Protein AF-A0A318XRT3-F1 (afdb_monomer_lite)

Sequence (155 aa):
MTQLKNIYISNGLNEFKLTNHNDLIKVYGIDVVQIHGYSNLSAEHKNIFDFFIINFFNACGLETRARLMPVSINFVLDEEYLGKENESDACYIPLGGKLTALHDGGKTKVIRCWKDKVYCHLPCICTERQRYLRFEYKNGKSKTWQHVISAAKWY

pLDDT: mean 95.63, std 3.81, range [63.84, 98.56]

Structure (mmCIF, N/CA/C/O backbone):
data_AF-A0A318XRT3-F1
#
_entry.id   AF-A0A318XRT3-F1
#
loop_
_atom_site.group_PDB
_atom_site.id
_atom_site.type_symbol
_atom_site.label_atom_id
_atom_site.label_alt_id
_atom_site.label_comp_id
_atom_site.label_asym_id
_atom_site.label_entity_id
_atom_site.label_seq_id
_atom_site.pdbx_PDB_ins_code
_atom_site.Cartn_x
_atom_site.Cartn_y
_atom_site.Cartn_z
_atom_site.occupancy
_atom_site.B_iso_or_equiv
_atom_site.auth_seq_id
_atom_site.auth_comp_id
_atom_site.auth_asym_id
_atom_site.auth_atom_id
_atom_site.pdbx_PDB_model_num
ATOM 1 N N . MET A 1 1 ? -22.613 13.328 7.483 1.00 63.84 1 MET A N 1
ATOM 2 C CA . MET A 1 1 ? -21.423 13.593 8.332 1.00 63.84 1 MET A CA 1
ATOM 3 C C . MET A 1 1 ? -21.684 13.414 9.827 1.00 63.84 1 MET A C 1
ATOM 5 O O . MET A 1 1 ? -20.824 12.857 10.496 1.00 63.84 1 MET A O 1
ATOM 9 N N . THR A 1 2 ? -22.838 13.837 10.357 1.00 80.44 2 THR A N 1
ATOM 10 C CA . THR A 1 2 ? -23.179 13.737 11.793 1.00 80.44 2 THR A CA 1
ATOM 11 C C . THR A 1 2 ? -23.092 12.310 12.346 1.00 80.44 2 THR A C 1
ATOM 13 O O . THR A 1 2 ? -22.538 12.107 13.417 1.00 80.44 2 THR A O 1
ATOM 16 N N . GLN A 1 3 ? -23.527 11.305 11.580 1.00 88.25 3 GLN A N 1
ATOM 17 C CA . GLN A 1 3 ? -23.490 9.906 12.018 1.00 88.25 3 GLN A CA 1
ATOM 18 C C . GLN A 1 3 ? -22.067 9.381 12.273 1.00 88.25 3 GLN A C 1
ATOM 20 O O . GLN A 1 3 ? -21.825 8.790 13.317 1.00 88.25 3 GLN A O 1
ATOM 25 N N . LEU A 1 4 ? -21.107 9.644 11.377 1.00 92.38 4 LEU A N 1
ATOM 26 C CA . LEU A 1 4 ? -19.718 9.208 11.577 1.00 92.38 4 LEU A CA 1
ATOM 27 C C . LEU A 1 4 ? -19.089 9.893 12.796 1.00 92.38 4 LEU A C 1
ATOM 29 O O . LEU A 1 4 ? -18.432 9.237 13.596 1.00 92.38 4 LEU A O 1
ATOM 33 N N . LYS A 1 5 ? -19.331 11.197 12.978 1.00 93.94 5 LYS A N 1
ATOM 34 C CA . LYS A 1 5 ? -18.863 11.921 14.169 1.00 93.94 5 LYS A CA 1
ATOM 35 C C . LYS A 1 5 ? -19.423 11.311 15.457 1.00 93.94 5 LYS A C 1
ATOM 37 O O . LYS A 1 5 ? -18.672 11.138 16.410 1.00 93.94 5 LYS A O 1
ATOM 42 N N . ASN A 1 6 ? -20.698 10.926 15.460 1.00 95.19 6 ASN A N 1
ATOM 43 C CA . ASN A 1 6 ? -21.318 10.266 16.608 1.00 95.19 6 ASN A CA 1
ATOM 44 C C . ASN A 1 6 ? -20.673 8.905 16.905 1.00 95.19 6 ASN A C 1
ATOM 46 O O . ASN A 1 6 ? -20.451 8.610 18.072 1.00 95.19 6 ASN A O 1
ATOM 50 N N . ILE A 1 7 ? -20.311 8.121 15.879 1.00 96.06 7 ILE A N 1
ATOM 51 C CA . ILE A 1 7 ? -19.591 6.845 16.052 1.00 96.06 7 ILE A CA 1
ATOM 52 C C . ILE A 1 7 ? -18.216 7.074 16.700 1.00 96.06 7 ILE A C 1
ATOM 54 O O . ILE A 1 7 ? -17.823 6.327 17.591 1.00 96.06 7 ILE A O 1
ATOM 58 N N . TYR A 1 8 ? -17.479 8.110 16.292 1.00 97.00 8 TYR A N 1
ATOM 59 C CA . TYR A 1 8 ? -16.211 8.467 16.940 1.00 97.00 8 TYR A CA 1
ATOM 60 C C . TYR A 1 8 ? -16.415 8.816 18.422 1.00 97.00 8 TYR A C 1
ATOM 62 O O . TYR A 1 8 ? -15.763 8.235 19.288 1.00 97.00 8 TYR A O 1
ATOM 70 N N . ILE A 1 9 ? -17.354 9.718 18.720 1.00 96.88 9 ILE A N 1
ATOM 71 C CA . ILE A 1 9 ? -17.636 10.178 20.089 1.00 96.88 9 ILE A CA 1
ATOM 72 C C . ILE A 1 9 ? -18.115 9.020 20.976 1.00 96.88 9 ILE A C 1
ATOM 74 O O . ILE A 1 9 ? -17.627 8.871 22.094 1.00 96.88 9 ILE A O 1
ATOM 78 N N . SER A 1 10 ? -18.997 8.144 20.479 1.00 97.00 10 SER A N 1
ATOM 79 C CA . SER A 1 10 ? -19.483 6.981 21.239 1.00 97.00 10 SER A CA 1
ATOM 80 C C . SER A 1 10 ? -18.383 5.968 21.561 1.00 97.00 10 SER A C 1
ATOM 82 O O . SER A 1 10 ? -18.537 5.169 22.477 1.00 97.00 10 SER A O 1
ATOM 84 N N . ASN A 1 11 ? -17.276 5.996 20.814 1.00 96.50 11 ASN A N 1
ATOM 85 C CA . ASN A 1 11 ? -16.093 5.176 21.057 1.00 96.50 11 ASN A CA 1
ATOM 86 C C . ASN A 1 11 ? -14.983 5.928 21.818 1.00 96.50 11 ASN A C 1
ATOM 88 O O . ASN A 1 11 ? -13.870 5.421 21.917 1.00 96.50 11 ASN A O 1
ATOM 92 N N . GLY A 1 12 ? -15.270 7.116 22.367 1.00 96.31 12 GLY A N 1
ATOM 93 C CA . GLY A 1 12 ? -14.323 7.910 23.159 1.00 96.31 12 GLY A CA 1
ATOM 94 C C . GLY A 1 12 ? -13.310 8.717 22.338 1.00 96.31 12 GLY A C 1
ATOM 95 O O . GLY A 1 12 ? -12.379 9.289 22.898 1.00 96.31 12 GLY A O 1
ATOM 96 N N . LEU A 1 13 ? -13.481 8.802 21.017 1.00 96.75 13 LEU A N 1
ATOM 97 C CA . LEU A 1 13 ? -12.537 9.440 20.096 1.00 96.75 13 LEU A CA 1
ATOM 98 C C . LEU A 1 13 ? -12.957 10.886 19.775 1.00 96.75 13 LEU A C 1
ATOM 100 O O . LEU A 1 13 ? -13.267 11.226 18.630 1.00 96.75 13 LEU A O 1
ATOM 104 N N . ASN A 1 14 ? -12.968 11.747 20.795 1.00 94.38 14 ASN A N 1
ATOM 105 C CA . ASN A 1 14 ? -13.489 13.122 20.708 1.00 94.38 14 ASN A CA 1
ATOM 106 C C . ASN A 1 14 ? -12.714 14.032 19.738 1.00 94.38 14 ASN A C 1
ATOM 108 O O . ASN A 1 14 ? -13.283 14.965 19.178 1.00 94.38 14 ASN A O 1
ATOM 112 N N . GLU A 1 15 ? -11.433 13.743 19.498 1.00 95.00 15 GLU A N 1
ATOM 113 C CA . GLU A 1 15 ? -10.602 14.472 18.528 1.00 95.00 15 GLU A CA 1
ATOM 114 C C . GLU A 1 15 ? -10.720 13.936 17.094 1.00 95.00 15 GLU A C 1
ATOM 116 O O . GLU A 1 15 ? -10.002 14.375 16.196 1.00 95.00 15 GLU A O 1
ATOM 121 N N . PHE A 1 16 ? -11.599 12.956 16.864 1.00 95.75 16 PHE A N 1
ATOM 122 C CA . PHE A 1 16 ? -11.770 12.296 15.572 1.00 95.75 16 PHE A CA 1
ATOM 123 C C . PHE A 1 16 ? -10.478 11.664 15.022 1.00 95.75 16 PHE A C 1
ATOM 125 O O . PHE A 1 16 ? -10.274 11.592 13.805 1.00 95.75 16 PHE A O 1
ATOM 132 N N . LYS A 1 17 ? -9.597 11.189 15.907 1.00 97.00 17 LYS A N 1
ATOM 133 C CA . LYS A 1 17 ? -8.361 10.475 15.565 1.00 97.00 17 LYS A CA 1
ATOM 134 C C . LYS A 1 17 ? -8.457 9.019 15.988 1.00 97.00 17 LYS A C 1
ATOM 136 O O . LYS A 1 17 ? -8.974 8.719 17.054 1.00 97.00 17 LYS A O 1
ATOM 141 N N . LEU A 1 18 ? -7.966 8.134 15.132 1.00 97.88 18 LEU A N 1
ATOM 142 C CA . LEU A 1 18 ? -7.754 6.729 15.459 1.00 97.88 18 LEU A CA 1
ATOM 143 C C . LEU A 1 18 ? -6.404 6.589 16.164 1.00 97.88 18 LEU A C 1
ATOM 145 O O . LEU A 1 18 ? -5.464 7.311 15.837 1.00 97.88 18 LEU A O 1
ATOM 149 N N . THR A 1 19 ? -6.291 5.650 17.090 1.00 96.81 19 THR A N 1
ATOM 150 C CA . THR A 1 19 ? -5.062 5.402 17.859 1.00 96.81 19 THR A CA 1
ATOM 151 C C . THR A 1 19 ? -4.555 3.975 17.696 1.00 96.81 19 THR A C 1
ATOM 153 O O . THR A 1 19 ? -3.363 3.724 17.846 1.00 96.81 19 THR A O 1
ATOM 156 N N . ASN A 1 20 ? -5.445 3.039 17.366 1.00 97.50 20 ASN A N 1
ATOM 157 C CA . ASN A 1 20 ? -5.140 1.616 17.276 1.00 97.50 20 ASN A CA 1
ATOM 158 C C . ASN A 1 20 ? -6.113 0.892 16.319 1.00 97.50 20 ASN A C 1
ATOM 160 O O . ASN A 1 20 ? -7.077 1.476 15.822 1.00 97.50 20 ASN A O 1
ATOM 164 N N . HIS A 1 21 ? -5.878 -0.398 16.060 1.00 97.88 21 HIS A N 1
ATOM 165 C CA . HIS A 1 21 ? -6.716 -1.194 15.147 1.00 97.88 21 HIS A CA 1
ATOM 166 C C . HIS A 1 21 ? -8.137 -1.430 15.656 1.00 97.88 21 HIS A C 1
ATOM 168 O O . HIS A 1 21 ? -9.064 -1.513 14.857 1.00 97.88 21 HIS A O 1
ATOM 174 N N . ASN A 1 22 ? -8.344 -1.498 16.970 1.00 97.88 22 ASN A N 1
ATOM 175 C CA . ASN A 1 22 ? -9.686 -1.635 17.533 1.00 97.88 22 ASN A CA 1
ATOM 176 C C . ASN A 1 22 ? -10.551 -0.409 17.197 1.00 97.88 22 ASN A C 1
ATOM 178 O O . ASN A 1 22 ? -11.749 -0.553 16.968 1.00 97.88 22 ASN A O 1
ATOM 182 N N . ASP A 1 23 ? -9.952 0.776 17.065 1.00 98.06 23 ASP A N 1
ATOM 183 C CA . ASP A 1 23 ? -10.663 1.964 16.588 1.00 98.06 23 ASP A CA 1
ATOM 184 C C . ASP A 1 23 ? -11.096 1.812 15.117 1.00 98.06 23 ASP A C 1
ATOM 186 O O . ASP A 1 23 ? -12.214 2.187 14.765 1.00 98.06 23 ASP A O 1
ATOM 190 N N . LEU A 1 24 ? -10.259 1.217 14.252 1.00 97.50 24 LEU A N 1
ATOM 191 C CA . LEU A 1 24 ? -10.629 0.906 12.860 1.00 97.50 24 LEU A CA 1
ATOM 192 C C . LEU A 1 24 ? -11.807 -0.074 12.789 1.00 97.50 24 LEU A C 1
ATOM 194 O O . LEU A 1 24 ? -12.730 0.134 11.998 1.00 97.50 24 LEU A O 1
ATOM 198 N N . ILE A 1 25 ? -11.809 -1.100 13.641 1.00 97.69 25 ILE A N 1
ATOM 199 C CA . ILE A 1 25 ? -12.903 -2.074 13.731 1.00 97.69 25 ILE A CA 1
ATOM 200 C C . ILE A 1 25 ? -14.185 -1.380 14.201 1.00 97.69 25 ILE A C 1
ATOM 202 O O . ILE A 1 25 ? -15.220 -1.479 13.549 1.00 97.69 25 ILE A O 1
ATOM 206 N N . LYS A 1 26 ? -14.125 -0.632 15.305 1.00 97.31 26 LYS A N 1
ATOM 207 C CA . LYS A 1 26 ? -15.298 0.014 15.910 1.00 97.31 26 LYS A CA 1
ATOM 208 C C . LYS A 1 26 ? -15.918 1.096 15.034 1.00 97.31 26 LYS A C 1
ATOM 210 O O . LYS A 1 26 ? -17.136 1.253 15.030 1.00 97.31 26 LYS A O 1
ATOM 215 N N . VAL A 1 27 ? -15.090 1.864 14.327 1.00 96.88 27 VAL A N 1
ATOM 216 C CA . VAL A 1 27 ? -15.558 3.010 13.541 1.00 96.88 27 VAL A CA 1
ATOM 217 C C . VAL A 1 27 ? -15.899 2.617 12.105 1.00 96.88 27 VAL A C 1
ATOM 219 O O . VAL A 1 27 ? -16.882 3.117 11.559 1.00 96.88 27 VAL A O 1
ATOM 222 N N . TYR A 1 28 ? -15.106 1.738 11.492 1.00 95.56 28 TYR A N 1
ATOM 223 C CA . TYR A 1 28 ? -15.199 1.428 10.063 1.00 95.56 28 TYR A CA 1
ATOM 224 C C . TYR A 1 28 ? -15.455 -0.052 9.761 1.00 95.56 28 TYR A C 1
ATOM 226 O O . TYR A 1 28 ? -15.622 -0.403 8.595 1.00 95.56 28 TYR A O 1
ATOM 234 N N . GLY A 1 29 ? -15.482 -0.928 10.770 1.00 96.38 29 GLY A N 1
ATOM 235 C CA . GLY A 1 29 ? -15.610 -2.374 10.567 1.00 96.38 29 GLY A CA 1
ATOM 236 C C . GLY A 1 29 ? -14.387 -2.998 9.892 1.00 96.38 29 GLY A C 1
ATOM 237 O O . GLY A 1 29 ? -14.505 -4.048 9.267 1.00 96.38 29 GLY A O 1
ATOM 238 N N . ILE A 1 30 ? -13.226 -2.339 9.961 1.00 97.50 30 ILE A N 1
ATOM 239 C CA . ILE A 1 30 ? -12.004 -2.783 9.289 1.00 97.50 30 ILE A CA 1
ATOM 240 C C . ILE A 1 30 ? -11.134 -3.534 10.287 1.00 97.50 30 ILE A C 1
ATOM 242 O O . ILE A 1 30 ? -10.522 -2.922 11.161 1.00 97.50 30 ILE A O 1
ATOM 246 N N . ASP A 1 31 ? -11.039 -4.847 10.107 1.00 97.94 31 ASP A N 1
ATOM 247 C CA . ASP A 1 31 ? -10.054 -5.678 10.789 1.00 97.94 31 ASP A CA 1
ATOM 248 C C . ASP A 1 31 ? -8.778 -5.786 9.939 1.00 97.94 31 ASP A C 1
ATOM 250 O O . ASP A 1 31 ? -8.784 -6.337 8.834 1.00 97.94 31 ASP A O 1
ATOM 254 N N . VAL A 1 32 ? -7.678 -5.235 10.458 1.00 97.62 32 VAL A N 1
ATOM 255 C CA . VAL A 1 32 ? -6.385 -5.151 9.763 1.00 97.62 32 VAL A CA 1
ATOM 256 C C . VAL A 1 32 ? -5.858 -6.536 9.393 1.00 97.62 32 VAL A C 1
ATOM 258 O O . VAL A 1 32 ? -5.331 -6.706 8.292 1.00 97.62 32 VAL A O 1
ATOM 261 N N . VAL A 1 33 ? -6.065 -7.545 10.247 1.00 97.81 33 VAL A N 1
ATOM 262 C CA . VAL A 1 33 ? -5.530 -8.894 9.996 1.00 97.81 33 VAL A CA 1
ATOM 263 C C . VAL A 1 33 ? -6.270 -9.624 8.874 1.00 97.81 33 VAL A C 1
ATOM 265 O O . VAL A 1 33 ? -5.738 -10.580 8.309 1.00 97.81 33 VAL A O 1
ATOM 268 N N . GLN A 1 34 ? -7.471 -9.154 8.522 1.00 98.12 34 GLN A N 1
ATOM 269 C CA . GLN A 1 34 ? -8.290 -9.689 7.432 1.00 98.12 34 GLN A CA 1
ATOM 270 C C . GLN A 1 34 ? -8.009 -9.006 6.086 1.00 98.12 34 GLN A C 1
ATOM 272 O O . GLN A 1 34 ? -8.528 -9.434 5.052 1.00 98.12 34 GLN A O 1
ATOM 277 N N . ILE A 1 35 ? -7.184 -7.950 6.055 1.00 98.50 35 ILE A N 1
ATOM 278 C CA . ILE A 1 35 ? -6.808 -7.287 4.803 1.00 98.50 35 ILE A CA 1
ATOM 279 C C . ILE A 1 35 ? -5.989 -8.261 3.952 1.00 98.50 35 ILE A C 1
ATOM 281 O O . ILE A 1 35 ? -4.992 -8.833 4.399 1.00 98.50 35 ILE A O 1
ATOM 285 N N . HIS A 1 36 ? -6.389 -8.434 2.689 1.00 98.12 36 HIS A N 1
ATOM 286 C CA . HIS A 1 36 ? -5.747 -9.396 1.800 1.00 98.12 36 HIS A CA 1
ATOM 287 C C . HIS A 1 36 ? -4.237 -9.142 1.687 1.00 98.12 36 HIS A C 1
ATOM 289 O O . HIS A 1 36 ? -3.802 -8.029 1.395 1.00 98.12 36 HIS A O 1
ATOM 295 N N . GLY A 1 37 ? -3.439 -10.189 1.894 1.00 97.75 37 GLY A N 1
ATOM 296 C CA . GLY A 1 37 ? -1.978 -10.122 1.845 1.00 97.75 37 GLY A CA 1
ATOM 297 C C . GLY A 1 37 ? -1.302 -9.787 3.180 1.00 97.75 37 GLY A C 1
ATOM 298 O O . GLY A 1 37 ? -0.123 -10.102 3.320 1.00 97.75 37 GLY A O 1
ATOM 299 N N . TYR A 1 38 ? -2.026 -9.295 4.197 1.00 98.44 38 TYR A N 1
ATOM 300 C CA . TYR A 1 38 ? -1.455 -9.026 5.527 1.00 98.44 38 TYR A CA 1
ATOM 301 C C . TYR A 1 38 ? -0.791 -10.265 6.138 1.00 98.44 38 TYR A C 1
ATOM 303 O O . TYR A 1 38 ? 0.344 -10.212 6.610 1.00 98.44 38 TYR A O 1
ATOM 311 N N . SER A 1 39 ? -1.463 -11.417 6.063 1.00 97.75 39 SER A N 1
ATOM 312 C CA . SER A 1 39 ? -0.940 -12.692 6.566 1.00 97.75 39 SER A CA 1
ATOM 313 C C . SER A 1 39 ? 0.382 -13.105 5.913 1.00 97.75 39 SER A C 1
ATOM 315 O O . SER A 1 39 ? 1.166 -13.804 6.549 1.00 97.75 39 SER A O 1
ATOM 317 N N . ASN A 1 40 ? 0.633 -12.659 4.677 1.00 97.81 40 ASN A N 1
ATOM 318 C CA . ASN A 1 40 ? 1.815 -13.005 3.889 1.00 97.81 40 ASN A CA 1
ATOM 319 C C . ASN A 1 40 ? 3.009 -12.083 4.170 1.00 97.81 40 ASN A C 1
ATOM 321 O O . ASN A 1 40 ? 4.083 -12.320 3.627 1.00 97.81 40 ASN A O 1
ATOM 325 N N . LEU A 1 41 ? 2.835 -11.023 4.961 1.00 98.12 41 LEU A N 1
ATOM 326 C CA . LEU A 1 41 ? 3.920 -10.127 5.346 1.00 98.12 41 LEU A CA 1
ATOM 327 C C . LEU A 1 41 ? 4.802 -10.763 6.430 1.00 98.12 41 LEU A C 1
ATOM 329 O O . LEU A 1 41 ? 4.303 -11.448 7.329 1.00 98.12 41 LEU A O 1
ATOM 333 N N . SER A 1 42 ? 6.101 -10.456 6.390 1.00 97.50 42 SER A N 1
ATOM 334 C CA . SER A 1 42 ? 7.010 -10.716 7.512 1.00 97.50 42 SER A CA 1
ATOM 335 C C . SER A 1 42 ? 6.619 -9.876 8.735 1.00 97.50 42 SER A C 1
ATOM 337 O O . SER A 1 42 ? 5.907 -8.876 8.615 1.00 97.50 42 SER A O 1
ATOM 339 N N . ALA A 1 43 ? 7.108 -10.248 9.920 1.00 97.81 43 ALA A N 1
ATOM 340 C CA . ALA A 1 43 ? 6.836 -9.508 11.157 1.00 97.81 43 ALA A CA 1
ATOM 341 C C . ALA A 1 43 ? 7.248 -8.023 11.071 1.00 97.81 43 ALA A C 1
ATOM 343 O O . ALA A 1 43 ? 6.501 -7.148 11.502 1.00 97.81 43 ALA A O 1
ATOM 344 N N . GLU A 1 44 ? 8.394 -7.733 10.448 1.00 96.88 44 GLU A N 1
ATOM 345 C CA . GLU A 1 44 ? 8.876 -6.366 10.216 1.00 96.88 44 GLU A CA 1
ATOM 346 C C . GLU A 1 44 ? 7.893 -5.546 9.366 1.00 96.88 44 GLU A C 1
ATOM 348 O O . GLU A 1 44 ? 7.499 -4.440 9.738 1.00 96.88 44 GLU A O 1
ATOM 353 N N . HIS A 1 45 ? 7.438 -6.108 8.245 1.00 98.19 45 HIS A N 1
ATOM 354 C CA . HIS A 1 45 ? 6.505 -5.431 7.352 1.00 98.19 45 HIS A CA 1
ATOM 355 C C . HIS A 1 45 ? 5.107 -5.270 7.960 1.00 98.19 45 HIS A C 1
ATOM 357 O O . HIS A 1 45 ? 4.457 -4.254 7.706 1.00 98.19 45 HIS A O 1
ATOM 363 N N . LYS A 1 46 ? 4.653 -6.230 8.780 1.00 98.44 46 LYS A N 1
ATOM 364 C CA . LYS A 1 46 ? 3.416 -6.095 9.569 1.00 98.44 46 LYS A CA 1
ATOM 365 C C . LYS A 1 46 ? 3.514 -4.906 10.510 1.00 98.44 46 LYS A C 1
ATOM 367 O O . LYS A 1 46 ? 2.659 -4.035 10.450 1.00 98.44 46 LYS A O 1
ATOM 372 N N . ASN A 1 47 ? 4.609 -4.805 11.262 1.00 97.88 47 ASN A N 1
ATOM 373 C CA . ASN A 1 47 ? 4.834 -3.694 12.182 1.00 97.88 47 ASN A CA 1
ATOM 374 C C . ASN A 1 47 ? 4.777 -2.333 11.465 1.00 97.88 47 ASN A C 1
ATOM 376 O O . ASN A 1 47 ? 4.096 -1.420 11.922 1.00 97.88 47 ASN A O 1
ATOM 380 N N . ILE A 1 48 ? 5.419 -2.198 10.297 1.00 98.31 48 ILE A N 1
ATOM 381 C CA . ILE A 1 48 ? 5.325 -0.967 9.492 1.00 98.31 48 ILE A CA 1
ATOM 382 C C . ILE A 1 48 ? 3.873 -0.683 9.089 1.00 98.31 48 ILE A C 1
ATOM 384 O O . ILE A 1 48 ? 3.402 0.448 9.238 1.00 98.31 48 ILE A O 1
ATOM 388 N N . PHE A 1 49 ? 3.169 -1.695 8.578 1.00 98.50 49 PHE A N 1
ATOM 389 C CA . PHE A 1 49 ? 1.799 -1.542 8.102 1.00 98.50 49 PHE A CA 1
ATOM 390 C C . PHE A 1 49 ? 0.817 -1.185 9.225 1.00 98.50 49 PHE A C 1
ATOM 392 O O . PHE A 1 49 ? -0.051 -0.335 9.028 1.00 98.50 49 PHE A O 1
ATOM 399 N N . ASP A 1 50 ? 0.991 -1.777 10.404 1.00 98.25 50 ASP A N 1
ATOM 400 C CA . ASP A 1 50 ? 0.115 -1.602 11.558 1.00 98.25 50 ASP A CA 1
ATOM 401 C C . ASP A 1 50 ? 0.071 -0.144 12.029 1.00 98.25 50 ASP A C 1
ATOM 403 O O . ASP A 1 50 ? -1.002 0.359 12.365 1.00 98.25 50 ASP A O 1
ATOM 407 N N . PHE A 1 51 ? 1.208 0.557 11.988 1.00 98.25 51 PHE A N 1
ATOM 408 C CA . PHE A 1 51 ? 1.267 1.994 12.263 1.00 98.25 51 PHE A CA 1
ATOM 409 C C . PHE A 1 51 ? 0.876 2.840 11.048 1.00 98.25 51 PHE A C 1
ATOM 411 O O . PHE A 1 51 ? 0.174 3.845 11.192 1.00 98.25 51 PHE A O 1
ATOM 418 N N . PHE A 1 52 ? 1.296 2.433 9.845 1.00 98.56 52 PHE A N 1
ATOM 419 C CA . PHE A 1 52 ? 0.946 3.123 8.604 1.00 98.56 52 PHE A CA 1
ATOM 420 C C . PHE A 1 52 ? -0.568 3.263 8.442 1.00 98.56 52 PHE A C 1
ATOM 422 O O . PHE A 1 52 ? -1.032 4.359 8.158 1.00 98.56 52 PHE A O 1
ATOM 429 N N . ILE A 1 53 ? -1.351 2.197 8.639 1.00 98.50 53 ILE A N 1
ATOM 430 C CA . ILE A 1 53 ? -2.791 2.229 8.351 1.00 98.50 53 ILE A CA 1
ATOM 431 C C . ILE A 1 53 ? -3.527 3.241 9.239 1.00 98.50 53 ILE A C 1
ATOM 433 O O . ILE A 1 53 ? -4.416 3.949 8.767 1.00 98.50 53 ILE A O 1
ATOM 437 N N . ILE A 1 54 ? -3.103 3.390 10.496 1.00 98.50 54 ILE A N 1
ATOM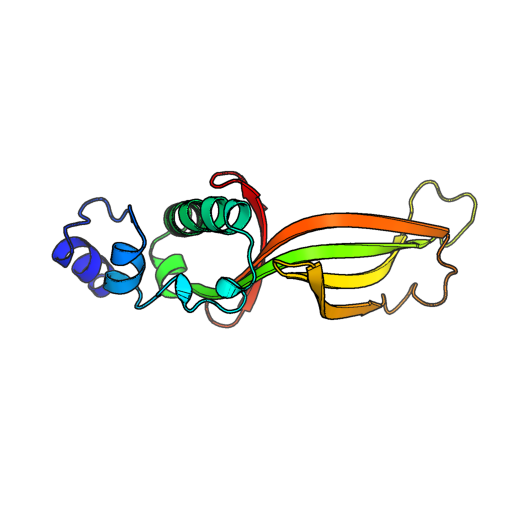 438 C CA . ILE A 1 54 ? -3.648 4.389 11.420 1.00 98.50 54 ILE A CA 1
ATOM 439 C C . ILE A 1 54 ? -3.270 5.802 10.972 1.00 98.50 54 ILE A C 1
ATOM 441 O O . ILE A 1 54 ? -4.144 6.665 10.861 1.00 98.50 54 ILE A O 1
ATOM 445 N N . ASN A 1 55 ? -1.996 6.033 10.649 1.00 98.38 55 ASN A N 1
ATOM 446 C CA . ASN A 1 55 ? -1.519 7.334 10.175 1.00 98.38 55 ASN A CA 1
ATOM 447 C C . ASN A 1 55 ? -2.156 7.734 8.844 1.00 98.38 55 ASN A C 1
ATOM 449 O O . ASN A 1 55 ? -2.552 8.884 8.670 1.00 98.38 55 ASN A O 1
ATOM 453 N N . PHE A 1 56 ? -2.320 6.782 7.933 1.00 98.25 56 PHE A N 1
ATOM 454 C CA . PHE A 1 56 ? -2.930 6.978 6.629 1.00 98.25 56 PHE A CA 1
ATOM 455 C C . PHE A 1 56 ? -4.401 7.387 6.747 1.00 98.25 56 PHE A C 1
ATOM 457 O O . PHE A 1 56 ? -4.820 8.381 6.149 1.00 98.25 56 PHE A O 1
ATOM 464 N N . PHE A 1 57 ? -5.183 6.684 7.578 1.00 97.88 57 PHE A N 1
ATOM 465 C CA . PHE A 1 57 ? -6.545 7.117 7.881 1.00 97.88 57 PHE A CA 1
ATOM 466 C C . PHE A 1 57 ? -6.530 8.503 8.523 1.00 97.88 57 PHE A C 1
ATOM 468 O O . PHE A 1 57 ? -7.249 9.385 8.060 1.00 97.88 57 PHE A O 1
ATOM 475 N N . ASN A 1 58 ? -5.685 8.734 9.531 1.00 97.81 58 ASN A N 1
ATOM 476 C CA . ASN A 1 58 ? -5.621 10.011 10.240 1.00 97.81 58 ASN A CA 1
ATOM 477 C C . ASN A 1 58 ? -5.212 11.200 9.350 1.00 97.81 58 ASN A C 1
ATOM 479 O O . ASN A 1 58 ? -5.703 12.307 9.571 1.00 97.81 58 ASN A O 1
ATOM 483 N N . ALA A 1 59 ? -4.400 10.973 8.318 1.00 96.75 59 ALA A N 1
ATOM 484 C CA . ALA A 1 59 ? -4.030 11.977 7.321 1.00 96.75 59 ALA A CA 1
ATOM 485 C C . ALA A 1 59 ? -5.190 12.350 6.378 1.00 96.75 59 ALA A C 1
ATOM 487 O O . ALA A 1 59 ? -5.185 13.422 5.775 1.00 96.75 59 ALA A O 1
ATOM 488 N N . CYS A 1 60 ? -6.208 11.496 6.256 1.00 94.31 60 CYS A N 1
ATOM 489 C CA . CYS A 1 60 ? -7.398 11.780 5.461 1.00 94.31 60 CYS A CA 1
ATOM 490 C C . CYS A 1 60 ? -8.428 12.594 6.259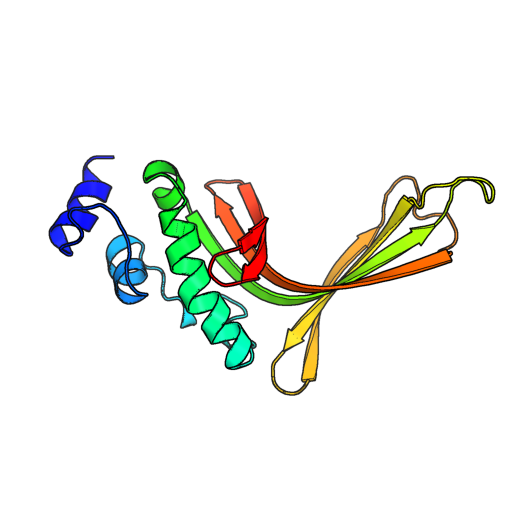 1.00 94.31 60 CYS A C 1
ATOM 492 O O . CYS A 1 60 ? -8.617 12.384 7.459 1.00 94.31 60 CYS A O 1
ATOM 494 N N . GLY A 1 61 ? -9.182 13.464 5.581 1.00 93.75 61 GLY A N 1
ATOM 495 C CA . GLY A 1 61 ? -10.383 14.081 6.153 1.00 93.75 61 GLY A CA 1
ATOM 496 C C . GLY A 1 61 ? -11.498 13.054 6.399 1.00 93.75 61 GLY A C 1
ATOM 497 O O . GLY A 1 61 ? -11.577 12.037 5.707 1.00 93.75 61 GLY A O 1
ATOM 498 N N . LEU A 1 62 ? -12.391 13.324 7.359 1.00 93.38 62 LEU A N 1
ATOM 499 C CA . LEU A 1 62 ? -13.446 12.383 7.779 1.00 93.38 62 LEU A CA 1
ATOM 500 C C . LEU A 1 62 ? -14.342 11.899 6.633 1.00 93.38 62 LEU A C 1
ATOM 502 O O . LEU A 1 62 ? -14.716 10.730 6.596 1.00 93.38 62 LEU A O 1
ATOM 506 N N . GLU A 1 63 ? -14.670 12.778 5.688 1.00 91.06 63 GLU A N 1
ATOM 507 C CA . GLU A 1 63 ? -15.480 12.409 4.526 1.00 91.06 63 GLU A CA 1
ATOM 508 C C . GLU A 1 63 ? -14.764 11.388 3.630 1.00 91.06 63 GLU A C 1
ATOM 510 O O . GLU A 1 63 ? -15.372 10.422 3.173 1.00 91.06 63 GLU A O 1
ATOM 515 N N . THR A 1 64 ? -13.458 11.565 3.424 1.00 92.69 64 THR A N 1
ATOM 516 C CA . THR A 1 64 ? -12.638 10.622 2.659 1.00 92.69 64 THR A CA 1
ATOM 517 C C . THR A 1 64 ? -12.514 9.290 3.386 1.00 92.69 64 THR A C 1
ATOM 519 O O . THR A 1 64 ? -12.695 8.250 2.757 1.00 92.69 64 THR A O 1
ATOM 522 N N . ARG A 1 65 ? -12.291 9.299 4.710 1.00 94.56 65 ARG A N 1
ATOM 523 C CA . ARG A 1 65 ? -12.225 8.063 5.511 1.00 94.56 65 ARG A CA 1
ATOM 524 C C . ARG A 1 65 ? -13.508 7.239 5.411 1.00 94.56 65 ARG A C 1
ATOM 526 O O . ARG A 1 65 ? -13.432 6.026 5.284 1.00 94.56 65 ARG A O 1
ATOM 533 N N . ALA A 1 66 ? -14.674 7.890 5.389 1.00 92.69 66 ALA A N 1
ATOM 534 C CA . ALA A 1 66 ? -15.973 7.220 5.270 1.00 92.69 66 ALA A CA 1
ATOM 535 C C . ALA A 1 66 ? -16.132 6.392 3.981 1.00 92.69 66 ALA A C 1
ATOM 537 O O . ALA A 1 66 ? -16.966 5.494 3.920 1.00 92.69 66 ALA A O 1
ATOM 538 N N . ARG A 1 67 ? -15.360 6.715 2.938 1.00 94.06 67 ARG A N 1
ATOM 539 C CA . ARG A 1 67 ? -15.383 6.032 1.638 1.00 94.06 67 ARG A CA 1
ATOM 540 C C . ARG A 1 67 ? -14.182 5.115 1.422 1.00 94.06 67 ARG A C 1
ATOM 542 O O . ARG A 1 67 ? -14.067 4.523 0.345 1.00 94.06 67 ARG A O 1
ATOM 549 N N . LEU A 1 68 ? -13.277 5.049 2.396 1.00 95.94 68 LEU A N 1
ATOM 550 C CA . LEU A 1 68 ? -12.016 4.341 2.285 1.00 95.94 68 LEU A CA 1
ATOM 551 C C . LEU A 1 68 ? -12.216 2.872 2.642 1.00 95.94 68 LEU A C 1
ATOM 553 O O . LEU A 1 68 ? -12.563 2.537 3.768 1.00 95.94 68 LEU A O 1
ATOM 557 N N . MET A 1 69 ? -11.955 1.991 1.682 1.00 97.12 69 MET A N 1
ATOM 558 C CA . MET A 1 69 ? -11.932 0.548 1.904 1.00 97.12 69 MET A CA 1
ATOM 559 C C . MET A 1 69 ? -10.555 -0.017 1.557 1.00 97.12 69 MET A C 1
ATOM 561 O O . MET A 1 69 ? -10.212 -0.060 0.370 1.00 97.12 69 MET A O 1
ATOM 565 N N . PRO A 1 70 ? -9.772 -0.481 2.545 1.00 98.19 70 PRO A N 1
ATOM 566 C CA . PRO A 1 70 ? -8.586 -1.287 2.295 1.00 98.19 70 PRO A CA 1
ATOM 567 C C . PRO A 1 70 ? -8.916 -2.492 1.411 1.00 98.19 70 PRO A C 1
ATOM 569 O O . PRO A 1 70 ? -9.942 -3.145 1.593 1.00 98.19 70 PRO A O 1
ATOM 572 N N . VAL A 1 71 ? -8.055 -2.778 0.437 1.00 98.00 71 VAL A N 1
ATOM 573 C CA . VAL A 1 71 ? -8.207 -3.924 -0.470 1.00 98.00 71 VAL A CA 1
ATOM 574 C C . VAL A 1 71 ? -7.113 -4.944 -0.213 1.00 98.00 71 VAL A C 1
ATOM 576 O O . VAL A 1 71 ? -7.411 -6.118 -0.013 1.00 98.00 71 VAL A O 1
ATOM 579 N N . SER A 1 72 ? -5.853 -4.513 -0.222 1.00 98.12 72 SER A N 1
ATOM 580 C CA . SER A 1 72 ? -4.730 -5.418 0.010 1.00 98.12 72 SER A CA 1
ATOM 581 C C . SER A 1 72 ? -3.474 -4.691 0.460 1.00 98.12 72 SER A C 1
ATOM 583 O O . SER A 1 72 ? -3.257 -3.544 0.076 1.00 98.12 72 SER A O 1
ATOM 585 N N . ILE A 1 73 ? -2.605 -5.398 1.173 1.00 98.50 73 ILE A N 1
ATOM 586 C CA . ILE A 1 73 ? -1.234 -4.985 1.470 1.00 98.50 73 ILE A CA 1
ATOM 587 C C . ILE A 1 73 ? -0.283 -6.108 1.060 1.00 98.50 73 ILE A C 1
ATOM 589 O O . ILE A 1 73 ? -0.479 -7.259 1.432 1.00 98.50 73 ILE A O 1
ATOM 593 N N . ASN A 1 74 ? 0.741 -5.788 0.271 1.00 98.38 74 ASN A N 1
ATOM 594 C CA . ASN A 1 74 ? 1.762 -6.755 -0.129 1.00 98.38 74 ASN A CA 1
ATOM 595 C C . ASN A 1 74 ? 3.140 -6.104 -0.069 1.00 98.38 74 ASN A C 1
ATOM 597 O O . ASN A 1 74 ? 3.294 -4.970 -0.517 1.00 98.38 74 ASN A O 1
ATOM 601 N N . PHE A 1 75 ? 4.148 -6.830 0.409 1.00 98.44 75 PHE A N 1
ATOM 602 C CA . PHE A 1 75 ? 5.529 -6.496 0.080 1.00 98.44 75 PHE A CA 1
ATOM 603 C C . PHE A 1 75 ? 5.786 -6.967 -1.351 1.00 98.44 75 PHE A C 1
ATOM 605 O O . PHE A 1 75 ? 5.497 -8.118 -1.679 1.00 98.44 75 PHE A O 1
ATOM 612 N N . VAL A 1 76 ? 6.234 -6.077 -2.230 1.00 98.06 76 VAL A N 1
ATOM 613 C CA . VAL A 1 76 ? 6.326 -6.348 -3.669 1.00 98.06 76 VAL A CA 1
ATOM 614 C C . VAL A 1 76 ? 7.734 -6.127 -4.194 1.00 98.06 76 VAL A C 1
A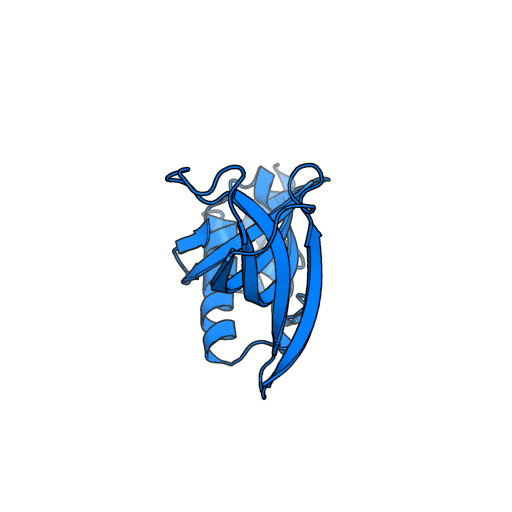TOM 616 O O . VAL A 1 76 ? 8.471 -5.306 -3.663 1.00 98.06 76 VAL A O 1
ATOM 619 N N . LEU A 1 77 ? 8.082 -6.856 -5.250 1.00 98.19 77 LEU A N 1
ATOM 620 C CA . LEU A 1 77 ? 9.110 -6.500 -6.217 1.00 98.19 77 LEU A CA 1
ATOM 621 C C . LEU A 1 77 ? 8.404 -5.921 -7.444 1.00 98.19 77 LEU A C 1
ATOM 623 O O . LEU A 1 77 ? 7.608 -6.617 -8.080 1.00 98.19 77 LEU A O 1
ATOM 627 N N . ASP A 1 78 ? 8.694 -4.664 -7.741 1.00 97.38 78 ASP A N 1
ATOM 628 C CA . ASP A 1 78 ? 8.242 -3.957 -8.932 1.00 97.38 78 ASP A CA 1
ATOM 629 C C . ASP A 1 78 ? 9.410 -3.875 -9.908 1.00 97.38 78 ASP A C 1
ATOM 631 O O . ASP A 1 78 ? 10.473 -3.352 -9.565 1.00 97.38 78 ASP A O 1
ATOM 635 N N . GLU A 1 79 ? 9.243 -4.490 -11.072 1.00 97.88 79 GLU A N 1
ATOM 636 C CA . GLU A 1 79 ? 10.229 -4.497 -12.145 1.00 97.88 79 GLU A CA 1
ATOM 637 C C . GLU A 1 79 ? 9.692 -3.657 -13.301 1.00 97.88 79 GLU A C 1
ATOM 639 O O . GLU A 1 79 ? 8.660 -4.009 -13.879 1.00 97.88 79 GLU A O 1
ATOM 644 N N . GLU A 1 80 ? 10.397 -2.588 -13.659 1.00 97.25 80 GLU A N 1
ATOM 645 C CA . GLU A 1 80 ? 10.076 -1.746 -14.809 1.00 97.25 80 GLU A CA 1
ATOM 646 C C . GLU A 1 80 ? 11.087 -1.999 -15.929 1.00 97.25 80 GLU A C 1
ATOM 648 O O . GLU A 1 80 ? 12.301 -1.933 -15.729 1.00 97.25 80 GLU A O 1
ATOM 653 N N . TYR A 1 81 ? 10.579 -2.365 -17.103 1.00 96.69 81 TYR A N 1
ATOM 654 C CA . TYR A 1 81 ? 11.377 -2.668 -18.285 1.00 96.69 81 TYR A CA 1
ATOM 655 C C . TYR A 1 81 ? 11.551 -1.395 -19.094 1.00 96.69 81 TYR A C 1
ATOM 657 O O . TYR A 1 81 ? 10.565 -0.806 -19.539 1.00 96.69 81 TYR A O 1
ATOM 665 N N . LEU A 1 82 ? 12.797 -0.988 -19.291 1.00 96.69 82 LEU A N 1
ATOM 666 C CA . LEU A 1 82 ? 13.158 0.296 -19.864 1.00 96.69 82 LEU A CA 1
ATOM 667 C C . LEU A 1 82 ? 13.860 0.115 -21.209 1.00 96.69 82 LEU A C 1
ATOM 669 O O . LEU A 1 82 ? 14.701 -0.771 -21.387 1.00 96.69 82 LEU A O 1
ATOM 673 N N . GLY A 1 83 ? 13.535 0.990 -22.153 1.00 95.56 83 GLY A N 1
ATOM 674 C CA . GLY A 1 83 ? 14.184 1.069 -23.457 1.00 95.56 83 GLY A CA 1
ATOM 675 C C . GLY A 1 83 ? 14.391 2.509 -23.892 1.00 95.56 83 GLY A C 1
ATOM 676 O O . GLY A 1 83 ? 14.223 3.439 -23.103 1.00 95.56 83 GLY A O 1
ATOM 677 N N . LYS A 1 84 ? 14.754 2.680 -25.159 1.00 95.81 84 LYS A N 1
ATOM 678 C CA . LYS A 1 84 ? 14.888 3.979 -25.817 1.00 95.81 84 LYS A CA 1
ATOM 679 C C . LYS A 1 84 ? 14.282 3.900 -27.207 1.00 95.81 84 LYS A C 1
ATOM 681 O O . LYS A 1 84 ? 14.337 2.842 -27.830 1.00 95.81 84 LYS A O 1
ATOM 686 N N . GLU A 1 85 ? 13.728 5.010 -27.674 1.00 91.62 85 GLU A N 1
ATOM 687 C CA . GLU A 1 85 ? 13.247 5.122 -29.050 1.00 91.62 85 GLU A CA 1
ATOM 688 C C . GLU A 1 85 ? 14.433 5.282 -30.010 1.00 91.62 85 GLU A C 1
ATOM 690 O O . GLU A 1 85 ? 14.522 4.557 -30.998 1.00 91.62 85 GLU A O 1
ATOM 695 N N . ASN A 1 86 ? 15.406 6.127 -29.650 1.00 92.12 86 ASN A N 1
ATOM 696 C CA . ASN A 1 86 ? 16.696 6.243 -30.327 1.00 92.12 86 ASN A CA 1
ATOM 697 C C . ASN A 1 86 ? 17.849 5.979 -29.351 1.00 92.12 86 ASN A C 1
ATOM 699 O O . ASN A 1 86 ? 17.822 6.404 -28.197 1.00 92.12 86 ASN A O 1
ATOM 703 N N . GLU A 1 87 ? 18.924 5.334 -29.808 1.00 86.62 87 GLU A N 1
ATOM 704 C CA . GLU A 1 87 ? 20.079 5.011 -28.948 1.00 86.62 87 GLU A CA 1
ATOM 705 C C . GLU A 1 87 ? 20.721 6.254 -28.303 1.00 86.62 87 GLU A C 1
ATOM 707 O O . GLU A 1 87 ? 21.189 6.195 -27.159 1.00 86.62 87 GLU A O 1
ATOM 712 N N . SER A 1 88 ? 20.685 7.386 -29.016 1.00 91.06 88 SER A N 1
ATOM 713 C CA . SER A 1 88 ? 21.201 8.685 -28.576 1.00 91.06 88 SER A CA 1
ATOM 714 C C . SER A 1 88 ? 20.344 9.382 -27.519 1.00 91.06 88 SER A C 1
ATOM 716 O O . SER A 1 88 ? 20.797 10.376 -26.951 1.00 91.06 88 SER A O 1
ATOM 718 N N . ASP A 1 89 ? 19.123 8.908 -27.252 1.00 91.00 89 ASP A N 1
ATOM 719 C CA . ASP A 1 89 ? 18.227 9.564 -26.301 1.00 91.00 89 ASP A CA 1
ATOM 720 C C . ASP A 1 89 ? 18.808 9.508 -24.884 1.00 91.00 89 ASP A C 1
ATOM 722 O O . ASP A 1 89 ? 19.316 8.480 -24.427 1.00 91.00 89 ASP 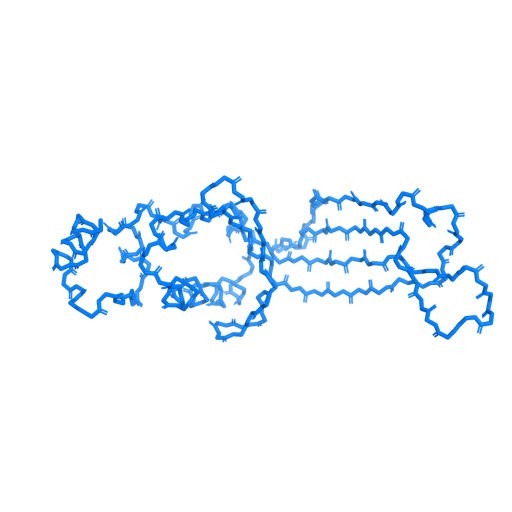A O 1
ATOM 726 N N . ALA A 1 90 ? 18.734 10.626 -24.162 1.00 90.00 90 ALA A N 1
ATOM 727 C CA . ALA A 1 90 ? 19.242 10.712 -22.794 1.00 90.00 90 ALA A CA 1
ATOM 728 C C . ALA A 1 90 ? 18.328 10.004 -21.777 1.00 90.00 90 ALA A C 1
ATOM 730 O O . ALA A 1 90 ? 18.802 9.552 -20.735 1.00 90.00 90 ALA A O 1
ATOM 731 N N . CYS A 1 91 ? 17.032 9.900 -22.080 1.00 89.12 91 CYS A N 1
ATOM 732 C CA . CYS A 1 91 ? 16.027 9.342 -21.183 1.00 89.12 91 CYS A CA 1
ATOM 733 C C . CYS A 1 91 ? 15.633 7.927 -21.598 1.00 89.12 91 CYS A C 1
ATOM 735 O O . CYS A 1 91 ? 15.525 7.618 -22.783 1.00 89.12 91 CYS A O 1
ATOM 737 N N . TYR A 1 92 ? 15.365 7.092 -20.600 1.00 93.06 92 TYR A N 1
ATOM 738 C CA . TYR A 1 92 ? 14.711 5.810 -20.804 1.00 93.06 92 TYR A CA 1
ATOM 739 C C . TYR A 1 92 ? 13.195 5.976 -20.766 1.00 93.06 92 TYR A C 1
ATOM 741 O O . TYR A 1 92 ? 12.674 6.841 -20.059 1.00 93.06 92 TYR A O 1
ATOM 749 N N . ILE A 1 93 ? 12.499 5.119 -21.506 1.00 94.12 93 ILE A N 1
ATOM 750 C CA . ILE A 1 93 ? 11.041 5.046 -21.504 1.00 94.12 93 ILE A CA 1
ATOM 751 C C . ILE A 1 93 ? 10.566 3.676 -21.008 1.00 94.12 93 ILE A C 1
ATOM 753 O O . ILE A 1 93 ? 11.151 2.651 -21.379 1.00 94.12 93 ILE A O 1
ATOM 757 N N . PRO A 1 94 ? 9.506 3.637 -20.184 1.00 95.25 94 PRO A N 1
ATOM 758 C CA . PRO A 1 94 ? 8.914 2.388 -19.744 1.00 95.25 94 PRO A CA 1
ATOM 759 C C . PRO A 1 94 ? 8.216 1.656 -20.890 1.00 95.25 94 PRO A C 1
ATOM 761 O O . PRO A 1 94 ? 7.292 2.164 -21.521 1.00 95.25 94 PRO A O 1
ATOM 764 N N . LEU A 1 95 ? 8.636 0.416 -21.122 1.00 96.19 95 LEU A N 1
ATOM 765 C CA . LEU A 1 95 ? 8.081 -0.495 -22.126 1.00 96.19 95 LEU A CA 1
ATOM 766 C C . LEU A 1 95 ? 7.012 -1.417 -21.529 1.00 96.19 95 LEU A C 1
ATOM 768 O O . LEU A 1 95 ? 6.187 -2.005 -22.234 1.00 96.19 95 LEU A O 1
ATOM 772 N N . GLY A 1 96 ? 7.055 -1.597 -20.213 1.00 96.62 96 GLY A N 1
ATOM 773 C CA . GLY A 1 96 ? 6.230 -2.532 -19.474 1.00 96.62 96 GLY A CA 1
ATOM 774 C C . GLY A 1 96 ? 6.811 -2.816 -18.101 1.00 96.62 96 GLY A C 1
ATOM 775 O O . GLY A 1 96 ? 7.806 -2.230 -17.691 1.00 96.62 96 GLY A O 1
ATOM 776 N N . GLY A 1 97 ? 6.214 -3.774 -17.407 1.00 96.81 97 GLY A N 1
ATOM 777 C CA . GLY A 1 97 ? 6.722 -4.182 -16.114 1.00 96.81 97 GLY A CA 1
ATOM 778 C C . GLY A 1 97 ? 5.979 -5.351 -15.500 1.00 96.81 97 GLY A C 1
ATOM 779 O O . GLY A 1 97 ? 4.979 -5.860 -16.028 1.00 96.81 97 GLY A O 1
ATOM 780 N N . LYS A 1 98 ? 6.489 -5.783 -14.353 1.00 97.94 98 LYS A N 1
ATOM 781 C CA . LYS A 1 98 ? 5.990 -6.922 -13.596 1.00 97.94 98 LYS A CA 1
ATOM 782 C C . LYS A 1 98 ? 5.998 -6.603 -12.112 1.00 97.94 98 LYS A C 1
ATOM 784 O O . LYS A 1 98 ? 7.031 -6.313 -11.525 1.00 97.94 98 LYS A O 1
ATOM 789 N N . LEU A 1 99 ? 4.834 -6.772 -11.501 1.00 97.81 99 LEU A N 1
ATOM 790 C CA . LEU A 1 99 ? 4.640 -6.612 -10.074 1.00 97.81 99 LEU A CA 1
ATOM 791 C C . LEU A 1 99 ? 4.460 -7.985 -9.426 1.00 97.81 99 LEU A C 1
ATOM 793 O O . LEU A 1 99 ? 3.511 -8.715 -9.737 1.00 97.81 99 LEU A O 1
ATOM 797 N N . THR A 1 100 ? 5.355 -8.330 -8.507 1.00 98.38 100 THR A N 1
ATOM 798 C CA . THR A 1 100 ? 5.389 -9.632 -7.832 1.00 98.38 100 THR A CA 1
ATOM 799 C C . THR A 1 100 ? 5.290 -9.447 -6.324 1.00 98.38 100 THR A C 1
ATOM 801 O O . THR A 1 100 ? 6.134 -8.787 -5.735 1.00 98.38 100 THR A O 1
ATOM 804 N N . ALA A 1 101 ? 4.295 -10.052 -5.676 1.00 98.00 101 ALA A N 1
ATOM 805 C CA . ALA A 1 101 ? 4.243 -10.156 -4.222 1.00 98.00 101 ALA A CA 1
ATOM 806 C C . ALA A 1 101 ? 5.344 -11.095 -3.717 1.00 98.00 101 ALA A C 1
ATOM 808 O O . ALA A 1 101 ? 5.510 -12.203 -4.235 1.00 98.00 101 ALA A O 1
ATOM 809 N N . LEU A 1 102 ? 6.058 -10.653 -2.689 1.00 97.88 102 LEU A N 1
ATOM 810 C CA . LEU A 1 102 ? 7.067 -11.397 -1.953 1.00 97.88 102 LEU A CA 1
ATOM 811 C C . LEU A 1 102 ? 6.464 -11.774 -0.598 1.00 97.88 102 LEU A C 1
ATOM 813 O O . LEU A 1 102 ? 6.223 -10.908 0.242 1.00 97.88 102 LEU A O 1
ATOM 817 N N . HIS A 1 103 ? 6.162 -13.053 -0.409 1.00 96.31 103 HIS A N 1
ATOM 818 C CA . HIS A 1 103 ? 5.581 -13.548 0.832 1.00 96.31 103 HIS A CA 1
ATOM 819 C C . HIS A 1 103 ? 6.681 -13.928 1.822 1.00 96.31 103 HIS A C 1
ATOM 821 O O . HIS A 1 103 ? 7.794 -14.304 1.439 1.00 96.31 103 HIS A O 1
ATOM 827 N N . ASP A 1 104 ? 6.329 -13.903 3.101 1.00 94.50 104 ASP A N 1
ATOM 828 C CA . ASP A 1 104 ? 7.151 -14.466 4.158 1.00 94.50 104 ASP A CA 1
ATOM 829 C C . ASP A 1 104 ? 7.461 -15.948 3.877 1.00 94.50 104 ASP A C 1
ATOM 831 O O . ASP A 1 104 ? 6.644 -16.691 3.320 1.00 94.50 104 ASP A O 1
ATOM 835 N N . GLY A 1 105 ? 8.688 -16.365 4.183 1.00 90.50 105 GLY A N 1
ATOM 836 C CA . GLY A 1 105 ? 9.190 -17.695 3.818 1.00 90.50 105 GLY A CA 1
ATOM 837 C C . GLY A 1 105 ? 9.553 -17.878 2.334 1.00 90.50 105 GLY A C 1
ATOM 838 O O . GLY A 1 105 ? 9.738 -19.008 1.887 1.00 90.50 105 GLY A O 1
ATOM 839 N N . GLY A 1 106 ? 9.655 -16.796 1.552 1.00 91.06 106 GLY A N 1
ATOM 840 C CA . GLY A 1 106 ? 10.276 -16.802 0.218 1.00 91.06 106 GLY A CA 1
ATOM 841 C C . GLY A 1 106 ? 9.368 -17.212 -0.946 1.00 91.06 106 GLY A C 1
ATOM 842 O O . GLY A 1 106 ? 9.811 -17.221 -2.096 1.00 91.06 106 GLY A O 1
ATOM 843 N N . LYS A 1 107 ? 8.089 -17.518 -0.691 1.00 94.62 107 LYS A N 1
ATOM 844 C CA . LYS A 1 107 ? 7.103 -17.740 -1.763 1.00 94.62 107 LYS A CA 1
ATOM 845 C C . LYS A 1 107 ? 6.819 -16.430 -2.497 1.00 94.62 107 LYS A C 1
ATOM 847 O O . LYS A 1 107 ? 6.820 -15.360 -1.897 1.00 94.62 107 LYS A O 1
ATOM 852 N N . THR A 1 108 ? 6.519 -16.511 -3.790 1.00 96.56 108 THR A N 1
ATOM 853 C CA . THR A 1 108 ? 6.181 -15.331 -4.595 1.00 96.56 108 THR A CA 1
ATOM 854 C C . THR A 1 108 ? 4.902 -15.538 -5.393 1.00 96.56 108 THR A C 1
ATOM 856 O O . THR A 1 108 ? 4.512 -16.668 -5.695 1.00 96.56 108 THR A O 1
ATOM 859 N N . LYS A 1 109 ? 4.222 -14.437 -5.724 1.00 96.88 109 LYS A N 1
ATOM 860 C CA . LYS A 1 109 ? 3.016 -14.444 -6.560 1.00 96.88 109 LYS A CA 1
ATOM 861 C C . LYS A 1 109 ? 3.017 -13.243 -7.492 1.00 96.88 109 LYS A C 1
ATOM 863 O O . LYS A 1 109 ? 3.071 -12.106 -7.038 1.00 96.88 109 LYS A O 1
ATOM 868 N N . VAL A 1 110 ? 2.899 -13.475 -8.796 1.00 97.38 110 VAL A N 1
ATOM 869 C CA . VAL A 1 110 ? 2.723 -12.377 -9.758 1.00 97.38 110 VAL A CA 1
ATOM 870 C C . VAL A 1 110 ? 1.349 -11.743 -9.536 1.00 97.38 110 VAL A C 1
ATOM 872 O O . VAL A 1 110 ? 0.330 -12.427 -9.610 1.00 97.38 110 VAL A O 1
ATOM 875 N N . ILE A 1 111 ? 1.327 -10.443 -9.238 1.00 94.69 111 ILE A N 1
ATOM 876 C CA . ILE A 1 111 ? 0.096 -9.658 -9.083 1.00 94.69 111 ILE A CA 1
ATOM 877 C C . ILE A 1 111 ? -0.377 -9.187 -10.456 1.00 94.69 111 ILE A C 1
ATOM 879 O O . ILE A 1 111 ? -1.558 -9.292 -10.783 1.00 94.69 111 ILE A O 1
ATOM 883 N N . ARG A 1 112 ? 0.544 -8.639 -11.253 1.00 94.38 112 ARG A N 1
ATOM 884 C CA . ARG A 1 112 ? 0.238 -8.047 -12.555 1.00 94.38 112 ARG A CA 1
ATOM 885 C C . ARG A 1 112 ? 1.485 -8.008 -13.426 1.00 94.38 112 ARG A C 1
ATOM 887 O O . ARG A 1 112 ? 2.566 -7.689 -12.944 1.00 94.38 112 ARG A O 1
ATOM 894 N N . CYS A 1 113 ? 1.286 -8.216 -14.719 1.00 96.19 113 CYS A N 1
ATOM 895 C CA . CYS A 1 113 ? 2.198 -7.741 -15.751 1.00 96.19 113 CYS A CA 1
ATOM 896 C C . CYS A 1 113 ? 1.507 -6.626 -16.534 1.00 96.19 113 CYS A C 1
ATOM 898 O O . CYS A 1 113 ? 0.279 -6.612 -16.669 1.00 96.19 113 CYS A O 1
ATOM 900 N N . TRP A 1 114 ? 2.280 -5.686 -17.048 1.00 94.69 114 TRP A N 1
ATOM 901 C CA . TRP A 1 114 ? 1.776 -4.650 -17.931 1.00 94.69 114 TRP A CA 1
ATOM 902 C C . TRP A 1 114 ? 2.778 -4.378 -19.043 1.00 94.69 114 TRP A C 1
ATOM 904 O O . TRP A 1 114 ? 3.956 -4.710 -18.939 1.00 94.69 114 TRP A O 1
ATOM 914 N N . LYS A 1 115 ? 2.270 -3.824 -20.136 1.00 95.12 115 LYS A N 1
ATOM 915 C CA . LYS A 1 115 ? 3.050 -3.401 -21.290 1.00 95.12 115 LYS A CA 1
ATOM 916 C C . LYS A 1 115 ? 2.539 -2.042 -21.717 1.00 95.12 115 LYS A C 1
ATOM 918 O O . LYS A 1 115 ? 1.324 -1.819 -21.686 1.00 95.12 115 LYS A O 1
ATOM 923 N N . ASP A 1 116 ? 3.455 -1.164 -22.085 1.00 94.56 116 ASP A N 1
ATOM 924 C CA . ASP A 1 116 ? 3.093 0.076 -22.742 1.00 94.56 116 ASP A CA 1
ATOM 925 C C . ASP A 1 116 ? 2.528 -0.230 -24.136 1.00 94.56 116 ASP A C 1
ATOM 927 O O . ASP A 1 116 ? 2.981 -1.149 -24.814 1.00 94.56 116 ASP A O 1
ATOM 931 N N . LYS A 1 117 ? 1.493 0.486 -24.572 1.00 92.88 117 LYS A N 1
ATOM 932 C CA . LYS A 1 117 ? 0.836 0.171 -25.853 1.00 92.88 117 LYS A CA 1
ATOM 933 C C . LYS A 1 117 ? 1.603 0.699 -27.057 1.00 92.88 117 LYS A C 1
ATOM 935 O O . LYS A 1 117 ? 1.445 0.155 -28.144 1.00 92.88 117 LYS A O 1
ATOM 940 N N . VAL A 1 118 ? 2.377 1.758 -26.862 1.00 93.44 118 VAL A N 1
ATOM 941 C CA . VAL A 1 118 ? 3.119 2.447 -27.912 1.00 93.44 118 VAL A CA 1
ATOM 942 C C . VAL A 1 118 ? 4.512 1.846 -28.001 1.00 93.44 118 VAL A C 1
ATOM 944 O O . VAL A 1 118 ? 4.920 1.414 -29.070 1.00 93.44 118 VAL A O 1
ATOM 947 N N . TYR A 1 119 ? 5.198 1.712 -26.870 1.00 91.12 119 TYR A N 1
ATOM 948 C CA . TYR A 1 119 ? 6.628 1.426 -26.824 1.00 91.12 119 TYR A CA 1
ATOM 949 C C . TYR A 1 119 ? 6.984 -0.047 -26.601 1.00 91.12 119 TYR A C 1
ATOM 951 O O . TYR A 1 119 ? 8.152 -0.404 -26.698 1.00 91.12 119 TYR A O 1
ATOM 959 N N . CYS A 1 120 ? 6.023 -0.950 -26.365 1.00 86.56 120 CYS A N 1
ATOM 960 C CA . CYS A 1 120 ? 6.343 -2.361 -26.075 1.00 86.56 120 CYS A CA 1
ATOM 961 C C . CYS A 1 120 ? 7.018 -3.145 -27.214 1.00 86.56 120 CYS A C 1
ATOM 963 O O . CYS A 1 120 ? 7.398 -4.297 -27.001 1.00 86.56 120 CYS A O 1
ATOM 965 N N . HIS A 1 121 ? 7.131 -2.559 -28.407 1.00 90.50 121 HIS A N 1
ATOM 966 C CA . HIS A 1 121 ? 7.864 -3.128 -29.534 1.00 90.50 121 HIS A CA 1
ATOM 967 C C . HIS A 1 121 ? 9.376 -2.855 -29.465 1.00 90.50 121 HIS A C 1
ATOM 969 O O . HIS A 1 121 ? 10.140 -3.531 -30.151 1.00 90.50 121 HIS A O 1
ATOM 975 N N . LEU A 1 122 ? 9.808 -1.879 -28.661 1.00 93.75 122 LEU A N 1
ATOM 976 C CA . LEU A 1 122 ? 11.218 -1.535 -28.506 1.00 93.75 122 LEU A CA 1
ATOM 977 C C . LEU A 1 122 ? 11.959 -2.606 -27.691 1.00 93.75 122 LEU A C 1
ATOM 979 O O . LEU A 1 122 ? 11.363 -3.256 -26.823 1.00 93.75 122 LEU A O 1
ATOM 983 N N . PRO A 1 123 ? 13.265 -2.804 -27.938 1.00 93.44 123 PRO A N 1
ATOM 984 C CA . PRO A 1 123 ? 14.066 -3.715 -27.140 1.00 93.44 123 PRO A CA 1
ATOM 985 C C . PRO A 1 123 ? 14.238 -3.181 -25.714 1.00 93.44 123 PRO A C 1
ATOM 987 O O . PRO A 1 123 ? 14.491 -1.998 -25.487 1.00 93.44 123 PRO A O 1
ATOM 990 N N . CYS A 1 124 ? 14.146 -4.087 -24.743 1.00 94.38 124 CYS A N 1
ATOM 991 C CA . CYS A 1 124 ? 14.487 -3.785 -23.359 1.00 94.38 124 CYS A CA 1
ATOM 992 C C . CYS A 1 124 ? 16.008 -3.649 -23.231 1.00 94.38 124 CYS A C 1
ATOM 994 O O . CYS A 1 124 ? 16.741 -4.589 -23.538 1.00 94.38 124 CYS A O 1
ATOM 996 N N . ILE A 1 125 ? 16.466 -2.497 -22.748 1.00 95.50 125 ILE A N 1
ATOM 997 C CA . ILE A 1 125 ? 17.885 -2.186 -22.540 1.00 95.50 125 ILE A CA 1
ATOM 998 C C . ILE A 1 125 ? 18.268 -2.433 -21.081 1.00 95.50 125 ILE A C 1
ATOM 1000 O O . ILE A 1 125 ? 19.321 -3.003 -20.799 1.00 95.50 125 ILE A O 1
ATOM 1004 N N . CYS A 1 126 ? 17.409 -2.040 -20.142 1.00 93.69 126 CYS A N 1
ATOM 1005 C CA . CYS A 1 126 ? 17.631 -2.271 -18.721 1.00 93.69 126 CYS A CA 1
ATOM 1006 C C . CYS A 1 126 ? 16.317 -2.522 -17.976 1.00 93.69 126 CYS A C 1
ATOM 1008 O O . CYS A 1 126 ? 15.228 -2.240 -18.472 1.00 93.69 126 CYS A O 1
ATOM 1010 N N . THR A 1 127 ? 16.438 -3.081 -16.773 1.00 96.81 127 THR A N 1
ATOM 1011 C CA . THR A 1 127 ? 15.308 -3.324 -15.876 1.00 96.81 127 THR A CA 1
ATOM 1012 C C . THR A 1 127 ? 15.593 -2.654 -14.547 1.00 96.81 127 THR A C 1
ATOM 1014 O O . THR A 1 127 ? 16.537 -3.043 -13.852 1.00 96.81 127 THR A O 1
ATOM 1017 N N . GLU A 1 128 ? 14.760 -1.693 -14.172 1.00 96.75 128 GLU A N 1
ATOM 1018 C CA . GLU A 1 128 ? 14.780 -1.123 -12.832 1.00 96.75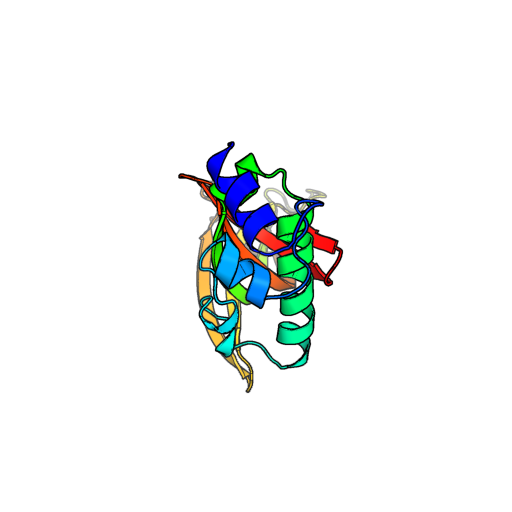 128 GLU A CA 1
ATOM 1019 C C . GLU A 1 128 ? 13.954 -1.980 -11.882 1.00 96.75 128 GLU A C 1
ATOM 1021 O O . GLU A 1 128 ? 12.948 -2.585 -12.258 1.00 96.75 128 GLU A O 1
ATOM 1026 N N . ARG A 1 129 ? 14.425 -2.094 -10.639 1.00 97.44 129 ARG A N 1
ATOM 1027 C CA . ARG A 1 129 ? 13.820 -2.954 -9.625 1.00 97.44 129 ARG A CA 1
ATOM 1028 C C . ARG A 1 129 ? 13.694 -2.213 -8.315 1.00 97.44 129 ARG A C 1
ATOM 1030 O O . ARG A 1 129 ? 14.692 -1.749 -7.769 1.00 97.44 129 ARG A O 1
ATOM 1037 N N . GLN A 1 130 ? 12.494 -2.219 -7.754 1.00 96.31 130 GLN A N 1
ATOM 1038 C CA . GLN A 1 130 ? 12.243 -1.654 -6.438 1.00 96.31 130 GLN A CA 1
ATOM 1039 C C . GLN A 1 130 ? 11.449 -2.623 -5.571 1.00 96.31 130 GLN A C 1
ATOM 1041 O O . GLN A 1 130 ? 10.590 -3.361 -6.054 1.00 96.31 130 GLN A O 1
ATOM 1046 N N . ARG A 1 131 ? 11.737 -2.622 -4.267 1.00 96.94 131 ARG A N 1
ATOM 1047 C CA . ARG A 1 131 ? 10.954 -3.357 -3.274 1.00 96.94 131 ARG A CA 1
ATOM 1048 C C . ARG A 1 131 ? 10.292 -2.403 -2.303 1.00 96.94 131 ARG A C 1
ATOM 1050 O O . ARG A 1 131 ? 10.949 -1.481 -1.829 1.00 96.94 131 ARG A O 1
ATOM 1057 N N . TYR A 1 132 ? 9.015 -2.625 -2.019 1.00 97.50 132 TYR A N 1
ATOM 1058 C CA . TYR A 1 132 ? 8.244 -1.757 -1.134 1.00 97.50 132 TYR A CA 1
ATOM 1059 C C . TYR A 1 132 ? 6.951 -2.411 -0.656 1.00 97.50 132 TYR A C 1
ATOM 1061 O O . TYR A 1 132 ? 6.525 -3.441 -1.180 1.00 97.50 132 TYR A O 1
ATOM 1069 N N . LEU A 1 133 ? 6.306 -1.801 0.340 1.00 98.38 133 LEU A N 1
ATOM 1070 C CA . LEU A 1 133 ? 4.958 -2.169 0.753 1.00 98.38 133 LEU A CA 1
ATOM 1071 C C . LEU A 1 133 ? 3.937 -1.445 -0.125 1.00 98.38 133 LEU A C 1
ATOM 1073 O O . LEU A 1 133 ? 3.855 -0.220 -0.133 1.00 98.38 133 LEU A O 1
ATOM 1077 N N . ARG A 1 134 ? 3.140 -2.204 -0.871 1.00 98.25 134 ARG A N 1
ATOM 1078 C CA . ARG A 1 134 ? 2.077 -1.688 -1.730 1.00 98.25 134 ARG A CA 1
ATOM 1079 C C . ARG A 1 134 ? 0.733 -1.833 -1.036 1.00 98.25 134 ARG A C 1
ATOM 1081 O O . ARG A 1 134 ? 0.212 -2.945 -0.925 1.00 98.25 134 ARG A O 1
ATOM 1088 N N . PHE A 1 135 ? 0.161 -0.710 -0.615 1.00 98.56 135 PHE A N 1
ATOM 1089 C CA . PHE A 1 135 ? -1.181 -0.665 -0.042 1.00 98.56 135 PHE A CA 1
ATOM 1090 C C .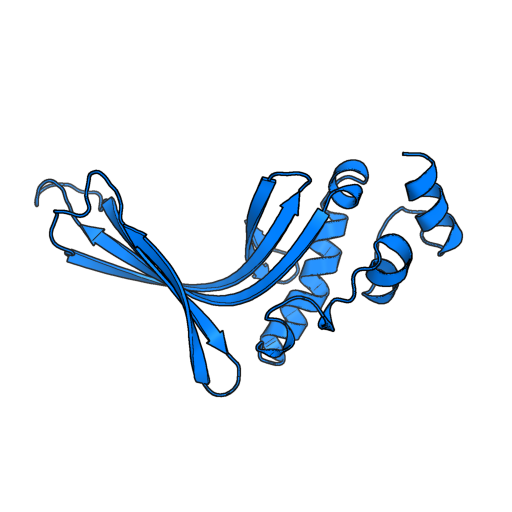 PHE A 1 135 ? -2.204 -0.286 -1.112 1.00 98.56 135 PHE A C 1
ATOM 1092 O O . PHE A 1 135 ? -2.151 0.814 -1.650 1.00 98.56 135 PHE A O 1
ATOM 1099 N N . GLU A 1 136 ? -3.146 -1.172 -1.424 1.00 98.25 136 GLU A N 1
ATOM 1100 C CA . GLU A 1 136 ? -4.251 -0.896 -2.344 1.00 98.25 136 GLU A CA 1
ATOM 1101 C C . GLU A 1 136 ? -5.540 -0.648 -1.569 1.00 98.25 136 GLU A C 1
ATOM 1103 O O . GLU A 1 136 ? -5.873 -1.387 -0.639 1.00 98.25 136 GLU A O 1
ATOM 1108 N N . TYR A 1 137 ? -6.305 0.353 -1.993 1.00 98.12 137 TYR A N 1
ATOM 1109 C CA . TYR A 1 137 ? -7.574 0.711 -1.372 1.00 98.12 137 TYR A CA 1
ATOM 1110 C C . TYR A 1 137 ? -8.549 1.288 -2.400 1.00 98.12 137 TYR A C 1
ATOM 1112 O O . TYR A 1 137 ? -8.180 1.699 -3.505 1.00 98.12 137 TYR A O 1
ATOM 1120 N N . LYS A 1 138 ? -9.827 1.304 -2.036 1.00 97.56 138 LYS A N 1
ATOM 1121 C CA . LYS A 1 138 ? -10.870 2.038 -2.746 1.00 97.56 138 LYS A CA 1
ATOM 1122 C C . LYS A 1 138 ? -11.164 3.337 -2.016 1.00 97.56 138 LYS A C 1
ATOM 1124 O O . LYS A 1 138 ? -11.212 3.353 -0.790 1.00 97.56 138 LYS A O 1
ATOM 1129 N N . ASN A 1 139 ? -11.415 4.393 -2.777 1.00 93.62 139 ASN A N 1
ATOM 1130 C CA . ASN A 1 139 ? -12.040 5.620 -2.300 1.00 93.62 139 ASN A CA 1
ATOM 1131 C C . ASN A 1 139 ? -13.323 5.822 -3.112 1.00 93.62 139 ASN A C 1
ATOM 1133 O O . ASN A 1 139 ? -13.298 6.296 -4.252 1.00 93.62 139 ASN A O 1
ATOM 1137 N N . GLY A 1 140 ? -14.443 5.350 -2.565 1.00 91.31 140 GLY A N 1
ATOM 1138 C CA . GLY A 1 140 ? -15.699 5.251 -3.303 1.00 91.31 140 GLY A CA 1
ATOM 1139 C C . GLY A 1 140 ? -15.582 4.270 -4.475 1.00 91.31 140 GLY A C 1
ATOM 1140 O O . GLY A 1 140 ? -15.358 3.077 -4.275 1.00 91.31 140 GLY A O 1
ATOM 1141 N N . LYS A 1 141 ? -15.743 4.765 -5.709 1.00 91.31 141 LYS A N 1
ATOM 1142 C CA . LYS A 1 141 ? -15.689 3.936 -6.931 1.00 91.31 141 LYS A CA 1
ATOM 1143 C C . LYS A 1 141 ? -14.275 3.755 -7.487 1.00 91.31 141 LYS A C 1
ATOM 1145 O O . LYS A 1 141 ? -14.045 2.834 -8.266 1.00 91.31 141 LYS A O 1
ATOM 1150 N N . SER A 1 142 ? -13.336 4.609 -7.091 1.00 94.25 142 SER A N 1
ATOM 1151 C CA . SER A 1 142 ? -11.970 4.585 -7.608 1.00 94.25 142 SER A CA 1
ATOM 1152 C C . SER A 1 142 ? -11.114 3.619 -6.802 1.00 94.25 142 SER A C 1
ATOM 1154 O O . SER A 1 142 ? -11.113 3.669 -5.572 1.00 94.25 142 SER A O 1
ATOM 1156 N N . LYS A 1 143 ? -10.363 2.756 -7.492 1.00 95.56 143 LYS A N 1
ATOM 1157 C CA . LYS A 1 143 ? -9.316 1.927 -6.888 1.00 95.56 143 LYS A CA 1
ATOM 1158 C C . LYS A 1 143 ? -7.966 2.593 -7.134 1.00 95.56 143 LYS A C 1
ATOM 1160 O O . LYS A 1 143 ? -7.656 2.943 -8.268 1.00 95.56 143 LYS A O 1
ATOM 1165 N N . THR A 1 144 ? -7.176 2.746 -6.083 1.00 95.88 144 THR A N 1
ATOM 1166 C CA . THR A 1 144 ? -5.826 3.309 -6.156 1.00 95.88 144 THR A CA 1
ATOM 1167 C C . THR A 1 144 ? -4.900 2.582 -5.179 1.00 95.88 144 THR A C 1
ATOM 1169 O O . THR A 1 144 ? -5.296 1.596 -4.547 1.00 95.88 144 THR A O 1
ATOM 1172 N N . TRP A 1 145 ? -3.648 3.014 -5.099 1.00 97.00 145 TRP A N 1
ATOM 1173 C CA . TRP A 1 145 ? -2.626 2.412 -4.257 1.00 97.00 145 TRP A CA 1
ATOM 1174 C C . TRP A 1 145 ? -1.659 3.464 -3.706 1.00 97.00 145 TRP A C 1
ATOM 1176 O O . TRP A 1 145 ? -1.670 4.603 -4.166 1.00 97.00 145 TRP A O 1
ATOM 1186 N N . GLN A 1 146 ? -0.873 3.090 -2.698 1.00 97.75 146 GLN A N 1
ATOM 1187 C CA . GLN A 1 146 ? 0.231 3.878 -2.147 1.00 97.75 146 GLN A CA 1
ATOM 1188 C C . GLN A 1 146 ? 1.499 3.036 -2.061 1.00 97.75 146 GLN A C 1
ATOM 1190 O O . GLN A 1 146 ? 1.448 1.836 -1.757 1.00 97.75 146 GLN A O 1
ATOM 1195 N N . HIS A 1 147 ? 2.624 3.699 -2.286 1.00 97.75 147 HIS A N 1
ATOM 1196 C CA . HIS A 1 147 ? 3.958 3.220 -1.988 1.00 97.75 147 HIS A CA 1
ATOM 1197 C C . HIS A 1 147 ? 4.287 3.528 -0.524 1.00 97.75 147 HIS A C 1
ATOM 1199 O O . HIS A 1 147 ? 4.570 4.670 -0.168 1.00 97.75 147 HIS A O 1
ATOM 1205 N N . VAL A 1 148 ? 4.264 2.521 0.348 1.00 98.00 148 VAL A N 1
ATOM 1206 C CA . VAL A 1 148 ? 4.532 2.687 1.782 1.00 98.00 148 VAL A CA 1
ATOM 1207 C C . VAL A 1 148 ? 6.020 2.480 2.053 1.00 98.00 148 VAL A C 1
ATOM 1209 O O . VAL A 1 148 ? 6.536 1.371 1.915 1.00 98.00 148 VAL A O 1
ATOM 1212 N N . ILE A 1 149 ? 6.706 3.560 2.440 1.00 94.88 149 ILE A N 1
ATOM 1213 C CA . ILE A 1 149 ? 8.132 3.544 2.808 1.00 94.88 149 ILE A CA 1
ATOM 1214 C C . ILE A 1 149 ? 8.280 3.266 4.305 1.00 94.88 149 ILE A C 1
ATOM 1216 O O . ILE A 1 149 ? 9.141 2.502 4.729 1.00 94.88 149 ILE A O 1
ATOM 1220 N N . SER A 1 150 ? 7.447 3.913 5.119 1.00 96.31 150 SER A N 1
ATOM 1221 C CA . SER A 1 150 ? 7.426 3.748 6.569 1.00 96.31 150 SER A CA 1
ATOM 1222 C C . SER A 1 150 ? 6.041 4.069 7.123 1.00 96.31 150 SER A C 1
ATOM 1224 O O . SER A 1 150 ? 5.156 4.530 6.401 1.00 96.31 150 SER A O 1
ATOM 1226 N N . ALA A 1 151 ? 5.874 3.904 8.435 1.00 94.75 151 ALA A N 1
ATOM 1227 C CA . ALA A 1 151 ? 4.652 4.270 9.144 1.00 94.75 151 ALA A CA 1
ATOM 1228 C C . ALA A 1 151 ? 4.194 5.723 8.902 1.00 94.75 151 ALA A C 1
ATOM 1230 O O . ALA A 1 151 ? 3.004 6.004 9.006 1.00 94.75 151 ALA A O 1
ATOM 1231 N N . ALA A 1 152 ? 5.118 6.645 8.611 1.00 95.88 152 ALA A N 1
ATOM 1232 C CA . ALA A 1 152 ? 4.846 8.078 8.468 1.00 95.88 152 ALA A CA 1
ATOM 1233 C C . ALA A 1 152 ? 5.114 8.626 7.054 1.00 95.88 152 ALA A C 1
ATOM 1235 O O . ALA A 1 152 ? 4.909 9.815 6.819 1.00 95.88 152 ALA A O 1
ATOM 1236 N N . LYS A 1 153 ? 5.603 7.796 6.120 1.00 96.44 153 LYS A N 1
ATOM 1237 C CA . LYS A 1 153 ? 6.000 8.238 4.778 1.00 96.44 153 LYS A CA 1
ATOM 1238 C C . LYS A 1 153 ? 5.478 7.293 3.702 1.00 96.44 153 LYS A C 1
ATOM 1240 O O . LYS A 1 153 ? 5.822 6.110 3.680 1.00 96.44 153 LYS A O 1
ATOM 1245 N N . TRP A 1 154 ? 4.691 7.849 2.790 1.00 97.06 154 TRP A N 1
ATOM 1246 C CA . TRP A 1 154 ? 4.114 7.165 1.637 1.00 97.06 154 TRP A CA 1
ATOM 1247 C C . TRP A 1 154 ? 3.814 8.167 0.510 1.00 97.06 154 TRP A C 1
ATOM 1249 O O . TRP A 1 154 ? 3.807 9.374 0.766 1.00 97.06 154 TRP A O 1
ATOM 1259 N N . TYR A 1 155 ? 3.590 7.679 -0.712 1.00 94.50 155 TYR A N 1
ATOM 1260 C CA . TYR A 1 155 ? 3.158 8.475 -1.870 1.00 94.50 155 TYR A CA 1
ATOM 1261 C C . TYR A 1 155 ? 2.311 7.655 -2.852 1.00 94.50 155 TYR A C 1
ATOM 1263 O O . TYR A 1 155 ? 2.361 6.402 -2.777 1.00 94.50 155 TYR A O 1
#

Radius of gyration: 19.08 Å; chains: 1; bounding box: 45×32×54 Å

Organism: NCBI:txid1121337

Foldseek 3Di:
DVVLCVQCVVVVNNVPADDFQVSCCSRPVDRPCPAAALQQDDPVVVVQVRLQVRLVLRPDDPLQNNQKFWHHKFWKKKKFFWDDPDPPDPDIDTQWIWIKGQGPPGDIDTPDTTGDPPRVVGDGPDMDIDTFIWTWIDRHPDIDIWGRPGSNDID

Secondary structure (DSSP, 8-state):
-HHHHHHHHHTT-TTS---SHHHHHHHH---GGGSBTGGGS-HHHHHHHHHHHHHHHHHS-HHHHTTEEEEEEEEEEEEEEEE-SSTT-SS-EEEEEEEEEE-GGG-EEEEEEEE-TTTTTSPP-EEEEEEEEEEEEEETTEEEEEEEEETTEE-